Protein AF-A0AAJ2NTY8-F1 (afdb_monomer_lite)

Secondary structure (DSSP, 8-state):
-EEEE-SS-EEEEEEEEETTEEEEEEEEEETT-SHHHHHHHHHHHHHHHHHHHHS--TTSSHHHHHHHHHHHHHH-

InterPro domains:
  IPR013126 Heat shock protein 70 family [PF00012] (1-76)
  IPR013126 Heat shock protein 70 family [PTHR19375] (1-76)
  IPR018181 Heat shock protein 70, conserved site [PS00329] (2-15)
  IPR043129 ATPase, nucleotide binding domain [SSF53067] (1-76)

Foldseek 3Di:
DDWDAAAAKTKDWDWDADPNDIDTPDMDIDRGGHLLVQLVVQLVVVQVVCCVVPVDRLCVDPVSSVVSSVVSSVVD

pLDDT: mean 94.72, std 2.46, range [79.19, 97.62]

Structure (mmCIF, N/CA/C/O backbone):
data_AF-A0AAJ2NTY8-F1
#
_entry.id   AF-A0AAJ2NTY8-F1
#
loop_
_atom_site.group_PDB
_atom_site.id
_atom_site.type_symbol
_atom_site.label_atom_id
_atom_site.label_alt_id
_atom_site.label_comp_id
_atom_site.label_asym_id
_atom_site.label_entity_id
_atom_site.label_seq_id
_atom_site.pdbx_PDB_ins_code
_atom_site.Cartn_x
_atom_site.Cartn_y
_atom_site.Cartn_z
_atom_site.occupancy
_atom_site.B_iso_or_equiv
_atom_site.auth_seq_id
_atom_site.auth_comp_id
_atom_site.auth_asym_id
_atom_site.auth_atom_id
_atom_site.pdbx_PDB_model_num
ATOM 1 N N . LEU A 1 1 ? 9.166 -5.028 -22.026 1.00 86.81 1 LEU A N 1
ATOM 2 C CA . LEU A 1 1 ? 8.482 -4.130 -21.070 1.00 86.81 1 LEU A CA 1
ATOM 3 C C . LEU A 1 1 ? 8.357 -4.874 -19.758 1.00 86.81 1 LEU A C 1
ATOM 5 O O . LEU A 1 1 ? 7.925 -6.018 -19.776 1.00 86.81 1 LEU A O 1
ATOM 9 N N . VAL A 1 2 ? 8.793 -4.251 -18.674 1.00 92.88 2 VAL A N 1
ATOM 10 C CA . VAL A 1 2 ? 8.673 -4.751 -17.306 1.00 92.88 2 VAL A CA 1
ATOM 11 C C . VAL A 1 2 ? 7.748 -3.797 -16.564 1.00 92.88 2 VAL A C 1
ATOM 13 O O . VAL A 1 2 ? 7.898 -2.582 -16.700 1.00 92.88 2 VAL A O 1
ATOM 16 N N . TYR A 1 3 ? 6.802 -4.362 -15.823 1.00 94.38 3 TYR A N 1
ATOM 17 C CA . TYR A 1 3 ? 5.899 -3.640 -14.937 1.00 94.38 3 TYR A CA 1
ATOM 18 C C . TYR A 1 3 ? 6.193 -4.088 -13.513 1.00 94.38 3 TYR A C 1
ATOM 20 O O . TYR A 1 3 ? 6.228 -5.291 -13.256 1.00 94.38 3 TYR A O 1
ATOM 28 N N . ASP A 1 4 ? 6.392 -3.130 -12.621 1.00 95.19 4 ASP A N 1
ATOM 29 C CA . ASP A 1 4 ? 6.569 -3.357 -11.195 1.00 95.19 4 ASP A CA 1
ATOM 30 C C . ASP A 1 4 ? 5.524 -2.536 -10.442 1.00 95.19 4 ASP A C 1
ATOM 32 O O . ASP A 1 4 ? 5.500 -1.311 -10.539 1.00 95.19 4 ASP A O 1
ATOM 36 N N . LEU A 1 5 ? 4.615 -3.219 -9.751 1.00 94.88 5 LEU A N 1
ATOM 37 C CA . LEU A 1 5 ? 3.613 -2.601 -8.890 1.00 94.88 5 LEU A CA 1
ATOM 38 C C . LEU A 1 5 ? 3.904 -3.044 -7.459 1.00 94.88 5 LEU A C 1
ATOM 40 O O . LEU A 1 5 ? 3.450 -4.098 -7.013 1.00 94.88 5 LEU A O 1
ATOM 44 N N . GLY A 1 6 ? 4.696 -2.233 -6.768 1.00 94.81 6 GLY A N 1
ATOM 45 C CA . GLY A 1 6 ? 5.069 -2.453 -5.381 1.00 94.81 6 GLY A CA 1
ATOM 46 C C . GLY A 1 6 ? 4.006 -1.953 -4.405 1.00 94.81 6 GLY A C 1
ATOM 47 O O . GLY A 1 6 ? 2.899 -1.563 -4.774 1.00 94.81 6 GLY A O 1
ATOM 48 N N . GLY A 1 7 ? 4.359 -1.924 -3.119 1.00 94.06 7 GLY A N 1
ATOM 49 C CA . GLY A 1 7 ? 3.465 -1.456 -2.054 1.00 94.06 7 GLY A CA 1
ATOM 50 C C . GLY A 1 7 ? 3.117 0.035 -2.130 1.00 94.06 7 GLY A C 1
ATOM 51 O O . GLY A 1 7 ? 2.009 0.401 -1.772 1.00 94.06 7 GLY A O 1
ATOM 52 N N . GLY A 1 8 ? 4.009 0.888 -2.645 1.00 95.88 8 GLY A N 1
ATOM 53 C CA . GLY A 1 8 ? 3.772 2.341 -2.734 1.00 95.88 8 GLY A CA 1
ATOM 54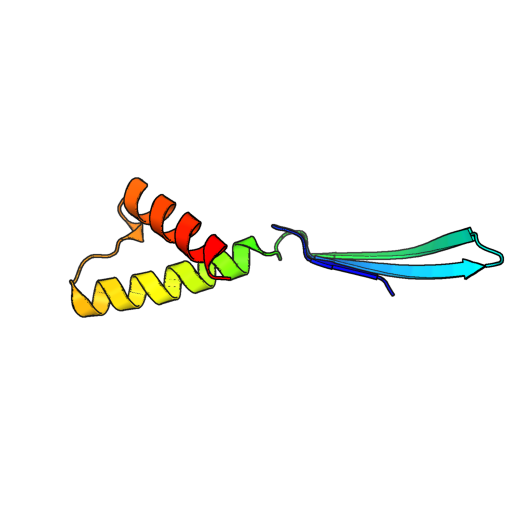 C C . GLY A 1 8 ? 4.199 2.992 -4.050 1.00 95.88 8 GLY A C 1
A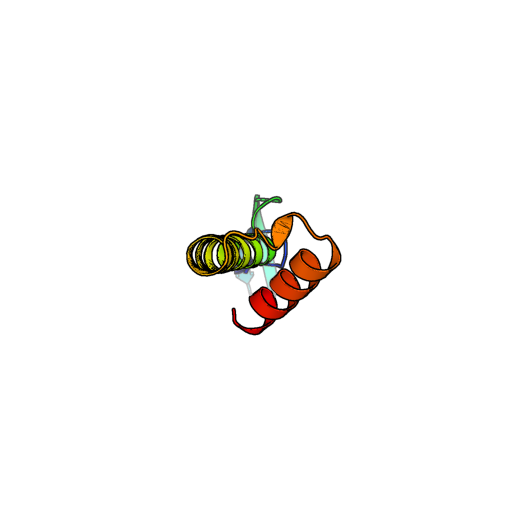TOM 55 O O . GLY A 1 8 ? 4.014 4.196 -4.224 1.00 95.88 8 GLY A O 1
ATOM 56 N N . THR A 1 9 ? 4.782 2.225 -4.973 1.00 96.19 9 THR A N 1
ATOM 57 C CA . THR A 1 9 ? 5.243 2.735 -6.268 1.00 96.19 9 THR A CA 1
ATOM 58 C C . THR A 1 9 ? 4.823 1.820 -7.406 1.00 96.19 9 THR A C 1
ATOM 60 O O . THR A 1 9 ? 4.657 0.609 -7.239 1.00 96.19 9 THR A O 1
ATOM 63 N N . PHE A 1 10 ? 4.652 2.434 -8.570 1.00 97.62 10 PHE A N 1
ATOM 64 C CA . PHE A 1 10 ? 4.364 1.756 -9.816 1.00 97.62 10 PHE A CA 1
ATOM 65 C C . PHE A 1 10 ? 5.378 2.206 -10.857 1.00 97.62 10 PHE A C 1
ATOM 67 O O . PHE A 1 10 ? 5.361 3.363 -11.278 1.00 97.62 10 PHE A O 1
ATOM 74 N N . ASP A 1 11 ? 6.237 1.294 -11.286 1.00 96.50 11 ASP A N 1
ATOM 75 C CA . ASP A 1 11 ? 7.353 1.560 -12.180 1.00 96.50 11 ASP A CA 1
ATOM 76 C C . ASP A 1 11 ? 7.228 0.726 -13.465 1.00 96.50 11 ASP A C 1
ATOM 78 O O . ASP A 1 11 ? 6.839 -0.444 -13.472 1.00 96.50 11 ASP A O 1
ATOM 82 N N . VAL A 1 12 ? 7.556 1.342 -14.599 1.00 96.44 12 VAL A N 1
ATOM 83 C CA . VAL A 1 12 ? 7.498 0.744 -15.935 1.00 96.44 12 VAL A CA 1
ATOM 84 C C . VAL A 1 12 ? 8.836 0.941 -16.623 1.00 96.44 12 VAL A C 1
ATOM 86 O O . VAL A 1 12 ? 9.310 2.064 -16.788 1.00 96.44 12 VAL A O 1
ATOM 89 N N . SER A 1 13 ? 9.435 -0.159 -17.074 1.00 96.56 13 SER A N 1
ATOM 90 C CA . SER A 1 13 ? 10.725 -0.151 -17.764 1.00 96.56 13 SER A CA 1
ATOM 91 C C . SER A 1 13 ? 10.644 -0.790 -19.149 1.00 96.56 13 SER A C 1
ATOM 93 O O . SER A 1 13 ? 10.086 -1.875 -19.340 1.00 96.56 13 SER A O 1
ATOM 95 N N . VAL A 1 14 ? 11.249 -0.144 -20.143 1.00 95.94 14 VAL A N 1
ATOM 96 C CA . VAL A 1 14 ? 11.509 -0.738 -21.458 1.00 95.94 14 VAL A CA 1
ATOM 97 C C . VAL A 1 14 ? 12.870 -1.414 -21.395 1.00 95.94 14 VAL A C 1
ATOM 99 O O . VAL A 1 14 ? 13.881 -0.761 -21.145 1.00 95.94 14 VAL A O 1
ATOM 102 N N . VAL A 1 15 ? 12.885 -2.725 -21.622 1.00 95.44 15 VAL A N 1
ATOM 103 C CA . VAL A 1 15 ? 14.088 -3.555 -21.521 1.00 95.44 15 VAL A CA 1
ATOM 104 C C . VAL A 1 15 ? 14.292 -4.284 -22.840 1.00 95.44 15 VAL A C 1
ATOM 106 O O . VAL A 1 15 ? 13.329 -4.807 -23.407 1.00 95.44 15 VAL A O 1
ATOM 109 N N . GLU A 1 16 ? 15.532 -4.297 -23.313 1.00 95.75 16 GLU A N 1
ATOM 110 C CA . GLU A 1 16 ? 15.985 -4.997 -24.511 1.00 95.75 16 GLU A CA 1
ATOM 111 C C . GLU A 1 16 ? 16.887 -6.172 -24.106 1.00 95.75 16 GLU A C 1
ATOM 113 O O . GLU A 1 16 ? 17.688 -6.051 -23.180 1.00 95.75 16 GLU A O 1
ATOM 118 N N . LEU A 1 17 ? 16.743 -7.318 -24.781 1.00 93.25 17 LEU A N 1
ATOM 119 C CA . LEU A 1 17 ? 17.572 -8.505 -24.563 1.00 93.25 17 LEU A CA 1
ATOM 120 C C . LEU A 1 17 ? 18.456 -8.733 -25.793 1.00 93.25 17 LEU A C 1
ATOM 122 O O . LEU A 1 17 ? 17.945 -9.029 -26.872 1.00 93.25 17 LEU A O 1
ATOM 126 N N . MET A 1 18 ? 19.775 -8.647 -25.625 1.00 94.06 18 MET A N 1
ATOM 127 C CA . MET A 1 18 ? 20.751 -8.892 -26.691 1.00 94.06 18 MET A CA 1
ATOM 128 C C . MET A 1 18 ? 21.785 -9.909 -26.225 1.00 94.06 18 MET A C 1
ATOM 130 O O . MET A 1 18 ? 22.528 -9.657 -25.283 1.00 94.06 18 MET A O 1
ATOM 134 N N . SER A 1 19 ? 21.851 -11.066 -26.887 1.00 93.19 19 SER A N 1
ATOM 135 C CA . SER A 1 19 ? 22.866 -12.099 -26.612 1.00 93.19 19 SER A CA 1
ATOM 136 C C . SER A 1 19 ? 22.970 -12.503 -25.130 1.00 93.19 19 SER A C 1
ATOM 138 O O . SER A 1 19 ? 24.058 -12.752 -24.621 1.00 93.19 19 SER A O 1
ATOM 140 N N . GLY A 1 20 ? 21.833 -12.545 -24.426 1.00 90.62 20 GLY A N 1
ATOM 141 C CA . GLY A 1 20 ? 21.767 -12.860 -22.994 1.00 90.62 20 GLY A CA 1
ATOM 142 C C . GLY A 1 20 ? 22.014 -11.674 -22.051 1.00 90.62 20 GLY A C 1
ATOM 143 O O . GLY A 1 20 ? 21.852 -11.833 -20.845 1.00 90.62 20 GLY A O 1
ATOM 144 N N . LEU A 1 21 ? 22.353 -10.490 -22.570 1.00 92.88 21 LEU A N 1
ATOM 145 C CA . LEU A 1 21 ? 22.448 -9.246 -21.807 1.00 92.88 21 LEU A CA 1
ATOM 146 C C . LEU A 1 21 ? 21.093 -8.523 -21.797 1.00 92.88 21 LEU A C 1
ATOM 148 O O . LEU A 1 21 ? 20.510 -8.293 -22.856 1.00 92.88 21 LEU A O 1
ATOM 152 N N . LEU A 1 22 ? 20.611 -8.147 -20.611 1.00 92.88 22 LEU A N 1
ATOM 153 C CA . LEU A 1 22 ? 19.446 -7.274 -20.436 1.00 92.88 22 LEU A CA 1
ATOM 154 C C . LEU A 1 22 ? 19.905 -5.821 -20.293 1.00 92.88 22 LEU A C 1
ATOM 156 O O . LEU A 1 22 ? 20.678 -5.505 -19.391 1.00 92.88 22 LEU A O 1
ATOM 160 N N . GLU A 1 23 ? 19.397 -4.938 -21.149 1.00 94.12 23 GLU A N 1
ATOM 161 C CA . GLU A 1 23 ? 19.656 -3.499 -21.093 1.00 94.12 23 GLU A CA 1
ATOM 162 C C . GLU A 1 23 ? 18.351 -2.724 -20.881 1.00 94.12 23 GLU A C 1
ATOM 164 O O . GLU A 1 23 ? 17.370 -2.910 -21.606 1.00 94.12 23 GLU A O 1
ATOM 169 N N . VAL A 1 24 ? 18.332 -1.825 -19.894 1.00 94.38 24 VAL A N 1
ATOM 170 C CA . VAL A 1 24 ? 17.197 -0.928 -19.640 1.00 94.38 24 VAL A CA 1
ATOM 171 C C . VAL A 1 24 ? 17.337 0.307 -20.523 1.00 94.38 24 VAL A C 1
ATOM 173 O O . VAL A 1 24 ? 18.247 1.108 -20.336 1.00 94.38 24 VAL A O 1
ATOM 176 N N . LYS A 1 25 ? 16.417 0.482 -21.473 1.00 96.25 25 LYS A N 1
ATOM 177 C CA . LYS A 1 25 ? 16.418 1.624 -22.399 1.00 96.25 25 LYS A CA 1
ATOM 178 C C . LYS A 1 25 ? 15.756 2.865 -21.811 1.00 96.25 25 LYS A C 1
ATOM 180 O O . LYS A 1 25 ? 16.165 3.983 -22.105 1.00 96.25 25 LYS A O 1
ATOM 185 N N . ALA A 1 26 ? 14.714 2.671 -21.011 1.00 95.00 26 ALA A N 1
ATOM 186 C CA . ALA A 1 26 ? 13.988 3.740 -20.338 1.00 95.00 26 ALA A CA 1
ATOM 187 C C . ALA A 1 26 ? 13.246 3.178 -19.124 1.00 95.00 26 ALA A C 1
ATOM 189 O O . ALA A 1 26 ? 12.787 2.035 -19.162 1.00 95.00 26 ALA A O 1
ATOM 190 N N . SER A 1 27 ? 13.096 3.992 -18.082 1.00 95.06 27 SER A N 1
ATOM 191 C CA . SER A 1 27 ? 12.281 3.686 -16.907 1.00 95.06 27 SER A CA 1
ATOM 192 C C . SER A 1 27 ? 11.540 4.942 -16.447 1.00 95.06 27 SER A C 1
ATOM 194 O O . SER A 1 27 ? 12.100 6.041 -16.461 1.00 95.06 27 SER A O 1
ATOM 196 N N . THR A 1 28 ? 10.264 4.795 -16.107 1.00 96.31 28 THR A N 1
ATOM 197 C CA . THR A 1 28 ? 9.407 5.854 -15.563 1.00 96.31 28 THR A CA 1
ATOM 198 C C . THR A 1 28 ? 8.364 5.244 -14.633 1.00 96.31 28 THR A C 1
ATOM 200 O O . THR A 1 28 ? 8.141 4.039 -14.680 1.00 96.31 28 THR A O 1
ATOM 203 N N . GLY A 1 29 ? 7.704 6.049 -13.806 1.00 95.44 29 GLY A N 1
ATOM 204 C CA . GLY A 1 29 ? 6.758 5.525 -12.829 1.00 95.44 29 GLY A CA 1
ATOM 205 C C . GLY A 1 29 ? 6.038 6.593 -12.019 1.00 95.44 29 GLY A C 1
ATOM 206 O O . GLY A 1 29 ? 6.295 7.792 -12.159 1.00 95.44 29 GLY A O 1
ATOM 207 N N . ASN A 1 30 ? 5.135 6.135 -11.155 1.00 97.06 30 ASN A N 1
ATOM 208 C CA . ASN A 1 30 ? 4.438 6.929 -10.157 1.00 97.06 30 ASN A CA 1
ATOM 209 C C . ASN A 1 30 ? 4.886 6.500 -8.751 1.00 97.06 30 ASN A C 1
ATOM 211 O O . ASN A 1 30 ? 4.740 5.345 -8.364 1.00 97.06 30 ASN A O 1
ATOM 215 N N . ARG A 1 31 ? 5.407 7.456 -7.972 1.00 94.44 31 ARG A N 1
ATOM 216 C CA . ARG A 1 31 ? 5.908 7.238 -6.602 1.00 94.44 31 ARG A CA 1
ATOM 217 C C . ARG A 1 31 ? 4.814 7.224 -5.526 1.00 94.44 31 ARG A C 1
ATOM 219 O O . ARG A 1 31 ? 5.138 7.127 -4.349 1.00 94.44 31 ARG A O 1
ATOM 226 N N . GLN A 1 32 ? 3.563 7.434 -5.922 1.00 95.12 32 GLN A N 1
ATOM 227 C CA . GLN A 1 32 ? 2.389 7.519 -5.050 1.00 95.12 32 GLN A CA 1
ATOM 228 C C . GLN A 1 32 ? 1.258 6.648 -5.611 1.00 95.12 32 GLN A C 1
ATOM 230 O O . GLN A 1 32 ? 0.118 7.093 -5.729 1.00 95.12 32 GLN A O 1
ATOM 235 N N . LEU A 1 33 ? 1.617 5.458 -6.089 1.00 96.25 33 LEU A N 1
ATOM 236 C CA . LEU A 1 33 ? 0.666 4.471 -6.577 1.00 96.25 33 LEU A CA 1
ATOM 237 C C . LEU A 1 33 ? 1.226 3.082 -6.306 1.00 96.25 33 LEU A C 1
ATOM 239 O O . LEU A 1 33 ? 2.215 2.710 -6.920 1.00 96.25 33 LEU A O 1
ATOM 243 N N . GLY A 1 34 ? 0.590 2.305 -5.446 1.00 95.81 34 GLY A N 1
ATOM 244 C CA . GLY A 1 34 ? 0.992 0.943 -5.131 1.00 95.81 34 GLY A CA 1
ATOM 245 C C . GLY A 1 34 ? -0.099 0.161 -4.412 1.00 95.81 34 GLY A C 1
ATOM 246 O O . GLY A 1 34 ? -1.246 0.592 -4.317 1.00 95.81 34 GLY A O 1
ATOM 247 N N . GLY A 1 35 ? 0.270 -1.014 -3.906 1.00 95.81 35 GLY A N 1
ATOM 248 C CA . GLY A 1 35 ? -0.600 -1.907 -3.140 1.00 95.81 35 GLY A CA 1
ATOM 249 C C . GLY A 1 35 ? -1.338 -1.224 -1.985 1.00 95.81 35 GLY A C 1
A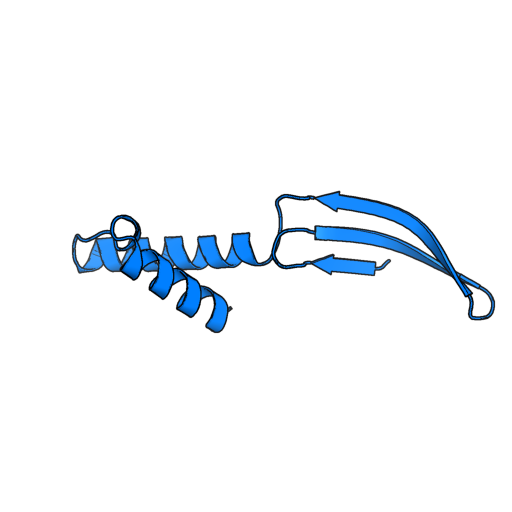TOM 250 O O . GLY A 1 35 ? -2.504 -1.534 -1.761 1.00 95.81 35 GLY A O 1
ATOM 251 N N . GLU A 1 36 ? -0.694 -0.269 -1.312 1.00 95.25 36 GLU A N 1
ATOM 252 C CA . GLU A 1 36 ? -1.261 0.469 -0.184 1.00 95.25 36 GLU A CA 1
ATOM 253 C C . GLU A 1 36 ? -2.483 1.307 -0.591 1.00 95.25 36 GLU A C 1
ATOM 255 O O . GLU A 1 36 ? -3.429 1.427 0.187 1.00 95.25 36 GLU A O 1
ATOM 260 N N . ASP A 1 37 ? -2.522 1.843 -1.813 1.00 95.62 37 ASP A N 1
ATOM 261 C CA . ASP A 1 37 ? -3.691 2.581 -2.302 1.00 95.62 37 ASP A CA 1
ATOM 262 C C . ASP A 1 37 ? -4.916 1.669 -2.422 1.00 95.62 37 ASP A C 1
ATOM 264 O O . ASP A 1 37 ?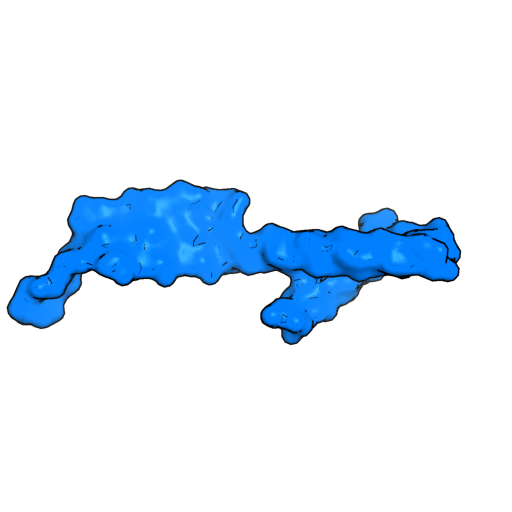 -6.034 2.073 -2.096 1.00 95.62 37 ASP A O 1
ATOM 268 N N . PHE A 1 38 ? -4.711 0.422 -2.856 1.00 94.94 38 PHE A N 1
ATOM 269 C CA . PHE A 1 38 ? -5.776 -0.577 -2.925 1.00 94.94 38 PHE A CA 1
ATOM 270 C C . PHE A 1 38 ? -6.236 -0.986 -1.527 1.00 94.94 38 PHE A C 1
ATOM 272 O O . PHE A 1 38 ? -7.442 -1.060 -1.289 1.00 94.94 38 PHE A O 1
ATOM 279 N N . ASP A 1 39 ? -5.300 -1.166 -0.593 1.00 95.00 39 ASP A N 1
ATOM 280 C CA . ASP A 1 39 ? -5.620 -1.481 0.801 1.00 95.00 39 ASP A CA 1
ATOM 281 C C . ASP A 1 39 ? -6.497 -0.380 1.408 1.00 95.00 39 ASP A C 1
ATOM 283 O O . ASP A 1 39 ? -7.544 -0.667 1.987 1.00 95.00 39 ASP A O 1
ATOM 287 N N . TRP A 1 40 ? -6.157 0.896 1.188 1.00 95.75 40 TRP A N 1
ATOM 288 C CA . TRP A 1 40 ? -6.981 2.018 1.646 1.00 95.75 40 TRP A CA 1
ATOM 289 C C . TRP A 1 40 ? -8.364 2.064 0.992 1.00 95.75 40 TRP A C 1
ATOM 291 O O . TRP A 1 40 ? -9.339 2.377 1.673 1.00 95.75 40 TRP A O 1
ATOM 301 N N . LYS A 1 41 ? -8.493 1.699 -0.290 1.00 96.00 41 LYS A N 1
ATOM 302 C CA . LYS A 1 41 ? -9.810 1.595 -0.944 1.00 96.00 41 LYS A CA 1
ATOM 303 C C . LYS A 1 41 ? -10.685 0.505 -0.330 1.00 96.00 41 LYS A C 1
ATOM 305 O O . LYS A 1 41 ? -11.890 0.710 -0.187 1.00 96.00 41 LYS A O 1
ATOM 310 N N . ILE A 1 42 ? -10.097 -0.627 0.049 1.00 95.31 42 ILE A N 1
ATOM 311 C CA . ILE A 1 42 ? -10.810 -1.703 0.749 1.00 95.31 42 ILE A CA 1
ATOM 312 C C . ILE A 1 42 ? -11.197 -1.244 2.161 1.00 95.31 42 ILE A C 1
ATOM 314 O O . ILE A 1 42 ? -12.340 -1.445 2.571 1.00 95.31 42 ILE A O 1
ATOM 318 N N . VAL A 1 43 ? -10.288 -0.578 2.882 1.00 96.25 43 VAL A N 1
ATOM 319 C CA . VAL A 1 43 ? -10.564 0.006 4.205 1.00 96.25 43 VAL A CA 1
ATOM 320 C C . VAL A 1 43 ? -11.739 0.976 4.146 1.00 96.25 43 VAL A C 1
ATOM 322 O O . VAL A 1 43 ? -12.652 0.850 4.956 1.00 96.25 43 VAL A O 1
ATOM 325 N N . ASP A 1 44 ? -11.747 1.909 3.191 1.00 96.31 44 ASP A N 1
ATOM 326 C CA . ASP A 1 44 ? -12.837 2.876 3.035 1.00 96.31 44 ASP A CA 1
ATOM 327 C C . ASP A 1 44 ? -14.172 2.173 2.768 1.00 96.31 44 ASP A C 1
ATOM 329 O O . ASP A 1 44 ? -15.164 2.459 3.437 1.00 96.31 44 ASP A O 1
ATOM 333 N N . PHE A 1 45 ? -14.186 1.185 1.869 1.00 95.69 45 PHE A N 1
ATOM 334 C CA . PHE A 1 45 ? -15.384 0.400 1.572 1.00 95.69 45 PHE A CA 1
ATOM 335 C C . PHE A 1 45 ? -15.933 -0.348 2.799 1.00 95.69 45 PHE A C 1
ATOM 337 O O . PHE A 1 45 ? -17.145 -0.387 3.022 1.00 95.69 45 PHE A O 1
ATOM 344 N N . LEU A 1 46 ? -15.059 -0.957 3.605 1.00 94.50 46 LEU A N 1
ATOM 345 C CA . LEU A 1 46 ? -15.465 -1.659 4.824 1.00 94.50 46 LEU A CA 1
ATOM 346 C C . LEU A 1 46 ? -15.917 -0.683 5.917 1.00 94.50 46 LEU A C 1
ATOM 348 O O . LEU A 1 46 ? -16.916 -0.941 6.588 1.00 94.50 46 LEU A O 1
ATOM 352 N N . ALA A 1 47 ? -15.222 0.444 6.076 1.00 96.19 47 ALA A N 1
ATOM 353 C CA . ALA A 1 47 ? -15.570 1.477 7.044 1.00 96.19 47 ALA A CA 1
ATOM 354 C C . ALA A 1 47 ? -16.942 2.093 6.743 1.00 96.19 47 ALA A C 1
ATOM 356 O O . ALA A 1 47 ? -17.746 2.253 7.658 1.00 96.19 47 ALA A O 1
ATOM 357 N N . GLU A 1 48 ? -17.250 2.362 5.471 1.00 97.06 48 GLU A N 1
ATOM 358 C CA . GLU A 1 48 ? -18.566 2.851 5.044 1.00 97.06 48 GLU A CA 1
ATOM 359 C C . GLU A 1 48 ? -19.693 1.877 5.413 1.00 97.06 48 GLU A C 1
ATOM 361 O O . GLU A 1 48 ? -20.737 2.305 5.907 1.00 97.06 48 GLU A O 1
ATOM 366 N N . LYS A 1 49 ? -19.476 0.566 5.246 1.00 95.81 49 LYS A N 1
ATOM 367 C CA . LYS A 1 49 ? -20.448 -0.459 5.656 1.00 95.81 49 LYS A CA 1
ATOM 368 C C . LYS A 1 49 ? -20.639 -0.515 7.167 1.00 95.81 49 LYS A C 1
ATOM 370 O O . LYS A 1 49 ? -21.772 -0.523 7.636 1.00 95.81 49 LYS A O 1
ATOM 375 N N . ILE A 1 50 ? -19.547 -0.510 7.932 1.00 94.69 50 ILE A N 1
ATOM 376 C CA . ILE A 1 50 ? -19.612 -0.517 9.401 1.00 94.69 50 ILE A CA 1
ATOM 377 C C . ILE A 1 50 ? -20.333 0.737 9.903 1.00 94.69 50 ILE A C 1
ATOM 379 O O . ILE A 1 50 ? -21.179 0.639 10.793 1.00 94.69 50 ILE A O 1
ATOM 383 N N . MET A 1 51 ? -20.057 1.896 9.307 1.00 96.38 51 MET A N 1
ATOM 384 C CA . MET A 1 51 ? -20.725 3.149 9.645 1.00 96.38 51 MET A CA 1
ATOM 385 C C . MET A 1 51 ? -22.222 3.105 9.315 1.00 96.38 51 MET A C 1
ATOM 387 O O . MET A 1 51 ? -23.026 3.562 10.124 1.00 96.38 51 MET A O 1
ATOM 391 N N . ALA A 1 52 ? -22.612 2.524 8.178 1.00 96.88 52 ALA A N 1
ATOM 392 C CA . ALA A 1 52 ? -24.018 2.355 7.812 1.00 96.88 52 ALA A CA 1
ATOM 393 C C . ALA A 1 52 ? -24.779 1.418 8.770 1.00 96.88 52 ALA A C 1
ATOM 395 O O . ALA A 1 52 ? -25.926 1.702 9.112 1.00 96.88 52 ALA A O 1
ATOM 396 N N . ASP A 1 53 ? -24.139 0.339 9.231 1.00 96.38 53 ASP A N 1
ATOM 397 C CA . ASP A 1 53 ? -24.776 -0.682 10.072 1.00 96.38 53 ASP A CA 1
ATOM 398 C C . ASP A 1 53 ? -24.777 -0.323 11.568 1.00 96.38 53 ASP A C 1
ATOM 400 O O . ASP A 1 53 ? -25.723 -0.644 12.289 1.00 96.38 53 ASP A O 1
ATOM 404 N N . SER A 1 54 ? -23.714 0.325 12.058 1.00 94.75 54 SER A N 1
ATOM 405 C CA . SER A 1 54 ? -23.490 0.565 13.495 1.00 94.75 54 SER A CA 1
ATOM 406 C C . SER A 1 54 ? -23.494 2.040 13.906 1.00 94.75 54 SER A C 1
ATOM 408 O O . SER A 1 54 ? -23.541 2.339 15.099 1.00 94.75 54 SER A O 1
ATOM 410 N N . GLY A 1 55 ? -23.437 2.971 12.946 1.00 95.31 55 GLY A N 1
ATOM 411 C CA . GLY A 1 55 ? -23.294 4.407 13.204 1.00 95.31 55 GLY A CA 1
ATOM 412 C C . GLY A 1 55 ? -21.908 4.829 13.708 1.00 95.31 55 GLY A C 1
ATOM 413 O O . GLY A 1 55 ? -21.730 5.988 14.078 1.00 95.31 55 GLY A O 1
ATOM 414 N N . VAL A 1 56 ? -20.936 3.913 13.743 1.00 94.75 56 VAL A N 1
ATOM 415 C CA . VAL A 1 56 ? -19.569 4.162 14.218 1.00 94.75 56 VAL A CA 1
ATOM 416 C C . VAL A 1 56 ? -18.601 4.109 13.042 1.00 94.75 56 VAL A C 1
ATOM 418 O O . VAL A 1 56 ? -18.610 3.145 12.279 1.00 94.75 56 VAL A O 1
ATOM 421 N N . ASP A 1 57 ? -17.738 5.119 12.915 1.00 95.69 57 ASP A N 1
ATOM 422 C CA . ASP A 1 57 ? -16.643 5.096 11.946 1.00 95.69 57 ASP A CA 1
ATOM 423 C C . ASP A 1 57 ? -15.389 4.459 12.579 1.00 95.69 57 ASP A C 1
ATOM 425 O O . ASP A 1 57 ? -14.773 5.061 13.466 1.00 95.69 57 ASP A O 1
ATOM 429 N N . PRO A 1 58 ? -14.971 3.252 12.147 1.00 93.81 58 PRO A N 1
ATOM 430 C CA . PRO A 1 58 ? -13.790 2.587 12.695 1.00 93.81 58 PRO A CA 1
ATOM 431 C C . PRO A 1 58 ? -12.478 3.319 12.369 1.00 93.81 58 PRO A C 1
ATOM 433 O O . PRO A 1 58 ? -11.446 2.997 12.953 1.00 93.81 58 PRO A O 1
ATOM 436 N N . ARG A 1 59 ? -12.481 4.295 11.450 1.00 94.88 59 ARG A N 1
ATOM 437 C CA . ARG A 1 59 ? -11.289 5.069 11.070 1.00 94.88 59 ARG A CA 1
ATOM 438 C C . ARG A 1 59 ? -10.910 6.130 12.106 1.00 94.88 59 ARG A C 1
ATOM 440 O O . ARG A 1 59 ? -9.765 6.581 12.095 1.00 94.88 59 ARG A O 1
ATOM 447 N N . GLU A 1 60 ? -11.833 6.501 12.990 1.00 95.75 60 GLU A N 1
ATOM 448 C CA . GLU A 1 60 ? -11.599 7.482 14.059 1.00 95.75 60 GLU A CA 1
ATOM 449 C C . GLU A 1 60 ? -10.854 6.874 15.261 1.00 95.75 60 GLU A C 1
ATOM 451 O O . GLU A 1 60 ? -10.190 7.587 16.013 1.00 95.75 60 GLU A O 1
ATOM 456 N N . ASP A 1 61 ? -10.899 5.547 15.424 1.00 95.88 61 ASP A N 1
ATOM 457 C CA . ASP A 1 61 ? -10.099 4.833 16.419 1.00 95.88 61 ASP A CA 1
ATOM 458 C C . ASP A 1 61 ? -8.804 4.298 15.789 1.00 95.88 61 ASP A C 1
ATOM 460 O O . ASP A 1 61 ? -8.813 3.512 14.842 1.00 95.88 61 ASP A O 1
ATOM 464 N N . ILE A 1 62 ? -7.659 4.705 16.344 1.00 95.12 62 ILE A N 1
ATOM 465 C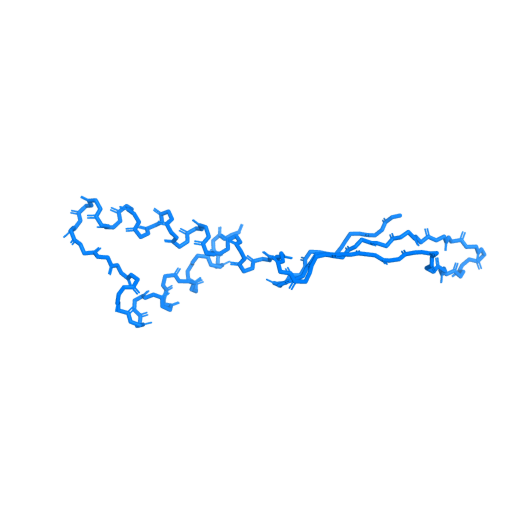 CA . ILE A 1 62 ? -6.328 4.361 15.815 1.00 95.12 62 ILE A CA 1
ATOM 466 C C . ILE A 1 62 ? -6.111 2.841 15.751 1.00 95.12 62 ILE A C 1
ATOM 468 O O . ILE A 1 62 ? -5.488 2.351 14.807 1.00 95.12 62 ILE A O 1
ATOM 472 N N . ARG A 1 63 ? -6.606 2.082 16.738 1.00 96.06 63 ARG A N 1
ATOM 473 C CA . ARG A 1 63 ? -6.428 0.623 16.782 1.00 96.06 63 ARG A CA 1
ATOM 474 C C . ARG A 1 63 ? -7.362 -0.071 15.800 1.00 96.06 63 ARG A C 1
ATOM 476 O O . ARG A 1 63 ? -6.906 -0.946 15.070 1.00 96.06 63 ARG A O 1
ATOM 483 N N . ALA A 1 64 ? -8.632 0.325 15.756 1.00 94.50 64 ALA A N 1
ATOM 484 C CA . ALA A 1 64 ? -9.609 -0.231 14.827 1.00 94.50 64 ALA A CA 1
ATOM 485 C C . ALA A 1 64 ? -9.206 0.035 13.371 1.00 94.50 64 ALA A C 1
ATOM 487 O O . ALA A 1 64 ? -9.228 -0.886 12.559 1.00 94.50 64 ALA A O 1
ATOM 488 N N . LYS A 1 65 ? -8.735 1.249 13.059 1.00 95.44 65 LYS A N 1
ATOM 489 C CA . LYS A 1 65 ? -8.200 1.601 11.739 1.00 95.44 65 LYS A CA 1
ATOM 490 C C . LYS A 1 65 ? -7.004 0.735 11.344 1.00 95.44 65 LYS A C 1
ATOM 492 O O . LYS A 1 65 ? -6.934 0.284 10.204 1.00 95.44 65 LYS A O 1
ATOM 497 N N . ALA A 1 66 ? -6.066 0.507 12.266 1.00 95.00 66 ALA A N 1
ATOM 498 C CA . ALA A 1 66 ? -4.894 -0.327 12.007 1.00 95.00 66 ALA A CA 1
ATOM 499 C C . ALA A 1 66 ? -5.280 -1.791 11.736 1.00 95.00 66 ALA A C 1
ATOM 501 O O . ALA A 1 66 ? -4.807 -2.369 10.763 1.00 95.00 66 ALA A O 1
ATOM 502 N N . LEU A 1 67 ? -6.187 -2.355 12.542 1.00 95.25 67 LEU A N 1
ATOM 503 C CA . LEU A 1 67 ? -6.714 -3.710 12.342 1.00 95.25 67 LEU A CA 1
ATOM 504 C C . LEU A 1 67 ? -7.460 -3.835 11.013 1.00 95.25 67 LEU A C 1
ATOM 506 O O . LEU A 1 67 ? -7.248 -4.784 10.268 1.00 95.25 67 LEU A O 1
ATOM 510 N N . LEU A 1 68 ? -8.305 -2.854 10.692 1.00 94.81 68 LEU A N 1
ATOM 511 C CA . LEU A 1 68 ? -9.062 -2.850 9.447 1.00 94.81 68 LEU A CA 1
ATOM 512 C C . LEU A 1 68 ? -8.135 -2.805 8.227 1.00 94.81 68 LEU A C 1
ATOM 514 O O . LEU A 1 68 ? -8.411 -3.472 7.236 1.00 94.81 68 LEU A O 1
ATOM 518 N N . LYS A 1 69 ? -7.023 -2.064 8.314 1.00 94.94 69 LYS A N 1
ATOM 519 C CA . LYS A 1 69 ? -5.993 -2.027 7.270 1.00 94.94 69 LYS A CA 1
ATOM 520 C C . LYS A 1 69 ? -5.258 -3.360 7.125 1.00 94.94 69 LYS A C 1
ATOM 522 O O . LYS A 1 69 ? -5.085 -3.816 6.003 1.00 94.94 69 LYS A O 1
ATOM 527 N N . GLU A 1 70 ? -4.855 -3.985 8.229 1.00 95.19 70 GLU A N 1
ATOM 528 C CA . GLU A 1 70 ? -4.180 -5.291 8.198 1.00 95.19 70 GLU A CA 1
ATOM 529 C C . GLU A 1 70 ? -5.071 -6.370 7.565 1.00 95.19 70 GLU A C 1
ATOM 531 O O . GLU A 1 70 ? -4.627 -7.137 6.712 1.00 95.19 70 GLU A O 1
ATOM 536 N N . GLU A 1 71 ? -6.347 -6.411 7.945 1.00 93.75 71 GLU A N 1
ATOM 537 C CA . GLU A 1 71 ? -7.292 -7.368 7.371 1.00 93.75 71 GLU A CA 1
ATOM 538 C C . GLU A 1 71 ? -7.609 -7.049 5.906 1.00 93.75 71 GLU A C 1
ATOM 540 O O . GLU A 1 71 ? -7.717 -7.972 5.103 1.00 93.75 71 GLU A O 1
ATOM 545 N N . ALA A 1 72 ? -7.689 -5.766 5.532 1.00 93.81 72 ALA A N 1
ATOM 546 C CA . ALA A 1 72 ? -7.849 -5.342 4.142 1.00 93.81 72 ALA A CA 1
ATOM 547 C C . ALA A 1 72 ? -6.677 -5.793 3.253 1.00 93.81 72 ALA A C 1
ATOM 549 O O . ALA A 1 72 ? -6.907 -6.269 2.144 1.00 93.81 72 ALA A O 1
ATOM 550 N N . GLU A 1 73 ? -5.440 -5.703 3.751 1.00 92.94 73 GLU A N 1
ATOM 551 C CA . GLU A 1 73 ? -4.250 -6.161 3.028 1.00 92.94 73 GLU A CA 1
ATOM 552 C C . GLU A 1 73 ? -4.241 -7.688 2.842 1.00 92.94 73 G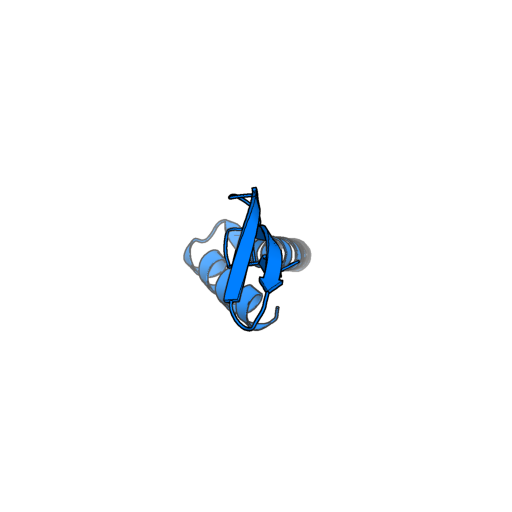LU A C 1
ATOM 554 O O . GLU A 1 73 ? -3.861 -8.174 1.778 1.00 92.94 73 GLU A O 1
ATOM 559 N N . LYS A 1 74 ? -4.695 -8.458 3.843 1.00 92.00 74 LYS A N 1
ATOM 560 C CA . LYS A 1 74 ? -4.744 -9.933 3.778 1.00 92.00 74 LYS A CA 1
ATOM 561 C C . LYS A 1 74 ? -5.757 -10.479 2.776 1.00 92.00 74 LYS A C 1
ATOM 563 O O . LYS A 1 74 ? -5.577 -11.597 2.295 1.00 92.00 74 LYS A O 1
ATOM 568 N N . VAL A 1 75 ? -6.850 -9.755 2.535 1.00 88.94 75 VAL A N 1
ATOM 569 C CA . VAL A 1 75 ? -7.946 -10.210 1.658 1.00 88.94 75 VAL A CA 1
ATOM 570 C C . VAL A 1 75 ? -7.843 -9.686 0.227 1.00 88.94 75 VAL A C 1
ATOM 572 O O . VAL A 1 75 ? -8.667 -10.072 -0.604 1.00 88.94 75 VAL A O 1
ATOM 575 N N . LYS A 1 76 ? -6.875 -8.804 -0.040 1.00 79.19 76 LYS A N 1
ATOM 576 C CA . LYS A 1 76 ? -6.524 -8.328 -1.381 1.00 79.19 76 LYS A CA 1
ATOM 577 C C . LYS A 1 76 ? -6.057 -9.481 -2.269 1.00 79.19 76 LYS A C 1
ATOM 579 O O . LYS A 1 76 ? -6.542 -9.536 -3.422 1.00 79.19 76 LYS A O 1
#

Radius of gyration: 18.65 Å; chains: 1; bounding box: 48×20×44 Å

Organism: Alkalihalophilus pseudofirmus (NCBI:txid79885)

Sequence (76 aa):
LVYDLGGGTFDVSVVELMSGLLEVKASTGNRQLGGEDFDWKIVDFLAEKIMADSGVDPREDIRAKALLKEEAEKVK